Protein AF-A0A7X3T6R6-F1 (afdb_monomer_lite)

Secondary structure (DSSP, 8-state):
----TT------B-TTS--BHHHHHHHHHHT--HHHHHHH-GGG---

Radius of gyration: 13.7 Å; chains: 1; bounding box: 31×33×26 Å

pLDDT: mean 80.99, std 17.29, range [41.81, 96.38]

Sequence (47 aa):
MSQNPRVMHGTLVFAGTRVPVEILIQYLVSGDSLDTFLADFPTVLHK

Structure (mmCIF, N/CA/C/O backbone):
data_AF-A0A7X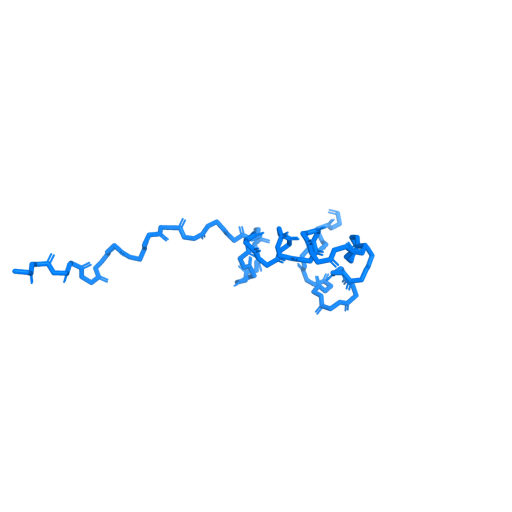3T6R6-F1
#
_entry.id   AF-A0A7X3T6R6-F1
#
loop_
_atom_site.group_PDB
_atom_site.id
_atom_site.type_symbol
_atom_site.label_atom_id
_atom_site.label_alt_id
_atom_site.label_comp_id
_atom_site.label_asym_id
_atom_site.label_entity_id
_atom_site.label_seq_id
_atom_site.pdbx_PDB_ins_code
_atom_site.Cartn_x
_atom_site.Cartn_y
_atom_site.Cartn_z
_atom_site.occupancy
_atom_site.B_iso_or_equiv
_atom_site.auth_seq_id
_atom_site.auth_comp_id
_atom_site.auth_asym_id
_atom_site.auth_atom_id
_atom_site.pdbx_PDB_model_num
ATOM 1 N N . MET A 1 1 ? -25.233 -26.242 -8.736 1.00 41.81 1 MET A N 1
ATOM 2 C CA . MET A 1 1 ? -24.325 -25.083 -8.600 1.00 41.81 1 MET A CA 1
ATOM 3 C C . MET A 1 1 ? -24.591 -24.425 -7.247 1.00 41.81 1 MET A C 1
ATOM 5 O O . MET A 1 1 ? -25.397 -23.513 -7.162 1.00 41.81 1 MET A O 1
ATOM 9 N N . SER A 1 2 ? -24.028 -24.958 -6.159 1.00 44.19 2 SER A N 1
ATOM 10 C CA . SER A 1 2 ? -24.209 -24.383 -4.817 1.00 44.19 2 SER A CA 1
ATOM 11 C C . SER A 1 2 ? -23.116 -23.343 -4.587 1.00 44.19 2 SER A C 1
ATOM 13 O O . SER A 1 2 ? -22.025 -23.689 -4.140 1.00 44.19 2 SER A O 1
ATOM 15 N N . GLN A 1 3 ? -23.384 -22.082 -4.926 1.00 49.97 3 GLN A N 1
ATOM 16 C CA . GLN A 1 3 ? -22.510 -20.970 -4.561 1.00 49.97 3 GLN A CA 1
ATOM 17 C C . GLN A 1 3 ? -22.899 -20.537 -3.146 1.00 49.97 3 GLN A C 1
ATOM 19 O O . GLN A 1 3 ? -23.953 -19.948 -2.931 1.00 49.97 3 GLN A O 1
ATOM 24 N N . ASN A 1 4 ? -22.096 -20.935 -2.163 1.00 43.53 4 ASN A N 1
ATOM 25 C CA . ASN A 1 4 ? -22.343 -20.657 -0.755 1.00 43.53 4 ASN A CA 1
ATOM 26 C C . ASN A 1 4 ? -21.963 -19.187 -0.467 1.00 43.53 4 ASN A C 1
ATOM 28 O O . ASN A 1 4 ? -20.775 -18.864 -0.504 1.00 43.53 4 ASN A O 1
ATOM 32 N N . PRO A 1 5 ? -22.912 -18.275 -0.184 1.00 56.91 5 PRO A N 1
ATOM 33 C CA . PRO A 1 5 ? -22.638 -16.836 -0.077 1.00 56.91 5 PRO A CA 1
ATOM 34 C C . PRO A 1 5 ? -21.837 -16.447 1.178 1.00 56.91 5 PRO A C 1
ATOM 36 O O . PRO A 1 5 ? -21.472 -15.287 1.339 1.00 56.91 5 PRO A O 1
ATOM 39 N N . ARG A 1 6 ? -21.553 -17.403 2.078 1.00 52.09 6 ARG A N 1
ATOM 40 C CA . ARG A 1 6 ? -20.714 -17.200 3.274 1.00 52.09 6 ARG A CA 1
ATOM 41 C C . ARG A 1 6 ? -19.227 -17.456 3.054 1.00 52.09 6 ARG A C 1
ATOM 43 O O . ARG A 1 6 ? -18.447 -17.196 3.963 1.00 52.09 6 ARG A O 1
ATOM 50 N N . VAL A 1 7 ? -18.827 -17.929 1.876 1.00 51.34 7 VAL A N 1
ATOM 51 C CA . VAL A 1 7 ? -17.413 -18.013 1.498 1.00 51.34 7 VAL A CA 1
ATOM 52 C C . VAL A 1 7 ? -17.108 -16.827 0.590 1.00 51.34 7 VAL A C 1
ATOM 54 O O . VAL A 1 7 ? -16.946 -16.960 -0.619 1.00 51.34 7 VAL A O 1
ATOM 57 N N . MET A 1 8 ? -17.043 -15.630 1.174 1.00 54.81 8 MET A N 1
ATOM 58 C CA . MET A 1 8 ? -16.152 -14.622 0.606 1.00 54.81 8 MET A CA 1
ATOM 59 C C . MET A 1 8 ? -14.754 -15.189 0.845 1.00 54.81 8 MET A C 1
ATOM 61 O O . MET A 1 8 ? -14.313 -15.202 1.990 1.00 54.81 8 MET A O 1
ATOM 65 N N . HIS A 1 9 ? -14.139 -15.794 -0.180 1.00 55.19 9 HIS A N 1
ATOM 66 C CA . HIS A 1 9 ? -12.771 -16.322 -0.138 1.00 55.19 9 HIS A CA 1
ATOM 67 C C . HIS A 1 9 ? -11.896 -15.297 0.570 1.00 55.19 9 HIS A C 1
ATOM 69 O O . HIS A 1 9 ? -11.661 -14.249 -0.016 1.00 55.19 9 HIS A O 1
ATOM 75 N N . GLY A 1 10 ? -11.540 -15.554 1.835 1.00 64.94 10 GLY A N 1
ATOM 76 C CA . GLY A 1 10 ? -11.030 -14.546 2.761 1.00 64.94 10 GLY A CA 1
ATOM 77 C C . GLY A 1 10 ? -9.906 -13.745 2.130 1.00 64.94 10 GLY A C 1
ATOM 78 O O . GLY A 1 10 ? -8.762 -14.192 2.106 1.00 64.94 10 GLY A O 1
ATOM 79 N N . THR A 1 11 ? -10.253 -12.591 1.564 1.00 74.69 11 THR A N 1
ATOM 80 C CA . THR A 1 11 ? -9.297 -11.753 0.865 1.00 74.69 11 THR A CA 1
ATOM 81 C C . THR A 1 11 ? -8.392 -11.184 1.935 1.00 74.69 11 THR A C 1
ATOM 83 O O . THR A 1 11 ? -8.859 -10.513 2.856 1.00 74.69 11 THR A O 1
ATOM 86 N N . LEU A 1 12 ? -7.104 -11.500 1.844 1.00 83.81 12 LEU A N 1
ATOM 87 C CA . LEU A 1 12 ? -6.098 -10.910 2.711 1.00 83.81 12 LEU A CA 1
ATOM 88 C C . LEU A 1 12 ? -6.162 -9.395 2.536 1.00 83.81 12 LEU A C 1
ATOM 90 O O . LEU A 1 12 ? -5.952 -8.883 1.438 1.00 83.81 12 LEU A O 1
ATOM 94 N N . VAL A 1 13 ? -6.489 -8.701 3.619 1.00 88.50 13 VAL A N 1
ATOM 95 C CA . VAL A 1 13 ? -6.503 -7.241 3.692 1.00 88.50 13 VAL A CA 1
ATOM 96 C C . VAL A 1 13 ? -5.412 -6.770 4.637 1.00 88.50 13 VAL A C 1
ATOM 98 O O . VAL A 1 13 ? -5.056 -7.478 5.585 1.00 88.50 13 VAL A O 1
ATOM 101 N N . PHE A 1 14 ? -4.893 -5.567 4.407 1.00 87.62 14 PHE A N 1
ATOM 102 C CA . PHE A 1 14 ? -3.990 -4.945 5.371 1.00 87.62 14 PHE A CA 1
ATOM 103 C C . PHE A 1 14 ? -4.739 -4.667 6.674 1.00 87.62 14 PHE A C 1
ATOM 105 O O . PHE A 1 14 ? -5.861 -4.152 6.657 1.00 87.62 14 PHE A O 1
ATOM 112 N N . ALA A 1 15 ? -4.116 -5.009 7.803 1.00 84.75 15 ALA A N 1
ATOM 113 C CA . ALA A 1 15 ? -4.707 -4.853 9.127 1.00 84.75 15 ALA A CA 1
ATOM 114 C C . ALA A 1 15 ? -5.214 -3.418 9.345 1.00 84.75 15 ALA A C 1
ATOM 116 O O . ALA A 1 15 ? -4.542 -2.453 8.993 1.00 84.75 15 ALA A O 1
ATOM 117 N N . GLY A 1 16 ? -6.419 -3.277 9.904 1.00 83.44 16 GLY A N 1
ATOM 118 C CA . GLY A 1 16 ? -7.039 -1.966 10.129 1.00 83.44 16 GLY A CA 1
ATOM 119 C C . GLY A 1 16 ? -7.560 -1.271 8.864 1.00 83.44 16 GLY A C 1
ATOM 120 O O . GLY A 1 16 ? -8.124 -0.184 8.963 1.00 83.44 16 GLY A O 1
ATOM 121 N N . THR A 1 17 ? -7.439 -1.897 7.690 1.00 86.25 17 THR A N 1
ATOM 122 C CA . THR A 1 17 ? -7.953 -1.371 6.422 1.00 86.25 17 THR A CA 1
ATOM 123 C C . THR A 1 17 ? -8.883 -2.373 5.741 1.00 86.25 17 THR A C 1
ATOM 125 O O . THR A 1 17 ? -8.995 -3.535 6.131 1.00 86.25 17 THR A O 1
ATOM 128 N N . ARG A 1 18 ? -9.551 -1.916 4.681 1.00 87.88 18 ARG A N 1
ATOM 129 C CA . ARG A 1 18 ? -10.267 -2.784 3.736 1.00 87.88 18 ARG A CA 1
ATOM 130 C C . ARG A 1 18 ? -9.512 -2.933 2.415 1.00 87.88 18 ARG A C 1
ATOM 132 O O . ARG A 1 18 ? -10.121 -3.309 1.422 1.00 87.88 18 ARG A O 1
ATOM 139 N N . VAL A 1 19 ? -8.222 -2.594 2.392 1.00 88.31 19 VAL A N 1
ATOM 140 C CA . VAL A 1 19 ? -7.385 -2.649 1.190 1.00 88.31 19 VAL A CA 1
ATOM 141 C C . VAL A 1 19 ? -6.879 -4.084 1.016 1.00 88.31 19 VAL A C 1
ATOM 143 O O . VAL A 1 19 ? -6.187 -4.581 1.909 1.00 88.31 19 VAL A O 1
ATOM 146 N N . PRO A 1 20 ? -7.215 -4.774 -0.087 1.00 91.50 20 PRO A N 1
ATOM 147 C CA . PRO A 1 20 ? -6.685 -6.099 -0.394 1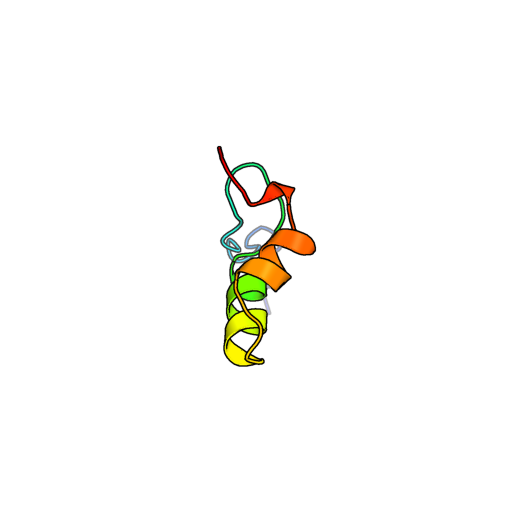.00 91.50 20 PRO A CA 1
ATOM 148 C C . PRO A 1 20 ? -5.178 -6.083 -0.657 1.00 91.50 20 PRO A C 1
ATOM 150 O O . PRO A 1 20 ? -4.668 -5.196 -1.340 1.00 91.50 20 PRO A O 1
ATOM 153 N N . VAL A 1 21 ? -4.477 -7.126 -0.211 1.00 90.38 21 VAL A N 1
ATOM 154 C CA . VAL A 1 21 ? -3.053 -7.349 -0.522 1.00 90.38 21 VAL A CA 1
ATOM 155 C C . VAL A 1 21 ? -2.834 -7.548 -2.027 1.00 90.38 21 VAL A C 1
ATOM 157 O O . VAL A 1 21 ? -1.785 -7.191 -2.551 1.00 90.38 21 VAL A O 1
ATOM 160 N N . GLU A 1 22 ? -3.839 -8.054 -2.745 1.00 91.94 22 GLU A N 1
ATOM 161 C CA . GLU A 1 22 ? -3.787 -8.226 -4.201 1.00 91.94 22 GLU A CA 1
ATOM 162 C C . GLU A 1 22 ? -3.523 -6.908 -4.944 1.00 91.94 22 GLU A C 1
ATOM 164 O O . GLU A 1 22 ? -2.803 -6.909 -5.938 1.00 91.94 22 GLU A O 1
ATOM 169 N N . ILE A 1 23 ? -4.010 -5.775 -4.423 1.00 92.06 23 ILE A N 1
ATOM 170 C CA . ILE A 1 23 ? -3.757 -4.457 -5.023 1.00 92.06 23 ILE A CA 1
ATOM 171 C C . ILE A 1 23 ? -2.264 -4.117 -4.964 1.00 92.06 23 ILE A C 1
ATOM 173 O O . ILE A 1 23 ? -1.700 -3.694 -5.967 1.00 92.06 23 ILE A O 1
ATOM 177 N N . LEU A 1 24 ? -1.592 -4.368 -3.834 1.00 93.94 24 LEU A N 1
ATOM 178 C CA . LEU A 1 24 ? -0.140 -4.169 -3.738 1.00 93.94 24 LEU A CA 1
ATOM 179 C C . LEU A 1 24 ? 0.598 -5.022 -4.780 1.00 93.94 24 LEU A C 1
ATOM 181 O O . LEU A 1 24 ? 1.502 -4.535 -5.452 1.00 93.94 24 LEU A O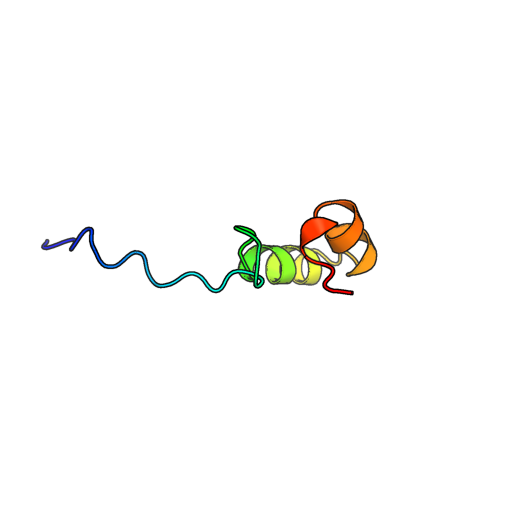 1
ATOM 185 N N . ILE A 1 25 ? 0.196 -6.285 -4.940 1.00 93.81 25 ILE A N 1
ATOM 186 C CA . ILE A 1 25 ? 0.802 -7.185 -5.930 1.00 93.81 25 ILE A CA 1
ATOM 187 C C . ILE A 1 25 ? 0.608 -6.630 -7.349 1.00 93.81 25 ILE A C 1
ATOM 189 O O . ILE A 1 25 ? 1.551 -6.646 -8.133 1.00 93.81 25 ILE A O 1
ATOM 193 N N . GLN A 1 26 ? -0.572 -6.097 -7.677 1.00 94.81 26 GLN A N 1
ATOM 194 C CA . GLN A 1 26 ? -0.841 -5.494 -8.986 1.00 94.81 26 GLN A CA 1
ATOM 195 C C . GLN A 1 26 ? 0.045 -4.276 -9.275 1.00 94.81 26 GLN A C 1
ATOM 197 O O . GLN A 1 26 ? 0.561 -4.175 -10.387 1.00 94.81 26 GLN A O 1
ATOM 202 N N . TYR A 1 27 ? 0.269 -3.397 -8.292 1.00 95.12 27 TYR A N 1
ATOM 203 C CA . TYR A 1 27 ? 1.188 -2.257 -8.435 1.00 95.12 27 TYR A CA 1
ATOM 204 C C . TYR A 1 27 ? 2.609 -2.748 -8.736 1.00 95.12 27 TYR A C 1
ATOM 206 O O . TYR A 1 27 ? 3.217 -2.345 -9.725 1.00 95.12 27 TYR A O 1
ATOM 214 N N . LEU A 1 28 ? 3.104 -3.714 -7.955 1.00 94.50 28 LEU A N 1
ATOM 215 C CA . LEU A 1 28 ? 4.445 -4.272 -8.155 1.00 94.50 28 LEU A CA 1
ATOM 216 C C . LEU A 1 28 ? 4.596 -4.975 -9.515 1.00 94.50 28 LEU A C 1
ATOM 218 O O . LEU A 1 28 ? 5.632 -4.847 -10.162 1.00 94.50 28 LEU A O 1
ATOM 222 N N . VAL A 1 29 ? 3.567 -5.696 -9.972 1.00 95.44 29 VAL A N 1
ATOM 223 C CA . VAL A 1 29 ? 3.556 -6.346 -11.297 1.00 95.44 29 VAL A CA 1
ATOM 224 C C . VAL A 1 29 ? 3.495 -5.319 -12.429 1.00 95.44 29 VAL A C 1
ATOM 226 O O . VAL A 1 29 ? 4.089 -5.543 -13.483 1.00 95.44 29 VAL A O 1
ATOM 229 N N . SER A 1 30 ? 2.823 -4.189 -12.212 1.00 95.38 30 SER A N 1
ATOM 230 C CA . SER A 1 30 ? 2.759 -3.076 -13.171 1.00 95.38 30 SER A CA 1
ATOM 231 C C . SER A 1 30 ? 4.074 -2.289 -13.250 1.00 95.38 30 SER A C 1
ATOM 233 O O . SER A 1 30 ? 4.260 -1.499 -14.174 1.00 95.38 30 SER A O 1
ATOM 235 N N . GLY A 1 31 ? 5.011 -2.551 -12.332 1.00 95.69 31 GLY A N 1
ATOM 236 C CA . GLY A 1 31 ? 6.298 -1.864 -12.234 1.00 95.69 31 GLY A CA 1
ATOM 237 C C . GLY A 1 31 ? 6.249 -0.592 -11.389 1.00 95.69 31 GLY A C 1
ATOM 238 O O . GLY A 1 31 ? 7.219 0.165 -11.386 1.00 95.69 31 GLY A O 1
ATOM 239 N N . ASP A 1 32 ? 5.150 -0.361 -10.669 1.00 96.38 32 ASP A N 1
ATOM 240 C CA . ASP A 1 32 ? 5.026 0.754 -9.742 1.00 96.38 32 ASP A CA 1
ATOM 241 C C . ASP A 1 32 ? 5.811 0.493 -8.452 1.00 96.38 32 ASP A C 1
ATOM 243 O O . ASP A 1 32 ? 5.940 -0.636 -7.965 1.00 96.38 32 ASP A O 1
ATOM 247 N N . SER A 1 33 ? 6.326 1.572 -7.868 1.00 94.31 33 SER A N 1
ATOM 248 C CA . SER A 1 33 ? 7.052 1.532 -6.601 1.00 94.31 33 SER A CA 1
ATOM 249 C C . SER A 1 33 ? 6.111 1.396 -5.405 1.00 94.31 33 SER A C 1
ATOM 251 O O . SER A 1 33 ? 4.968 1.859 -5.423 1.00 94.31 33 SER A O 1
ATOM 253 N N . LEU A 1 34 ? 6.637 0.848 -4.305 1.00 92.88 34 LEU A N 1
ATOM 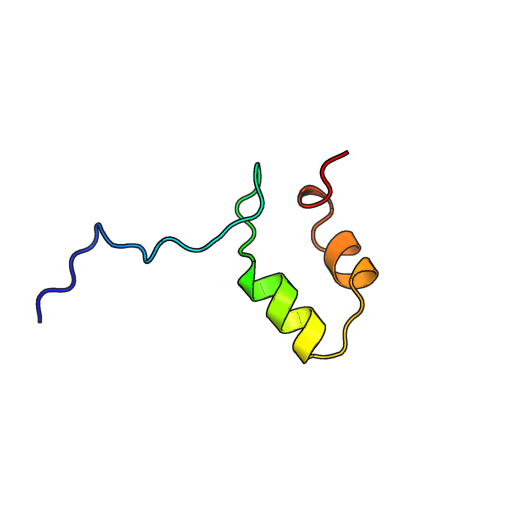254 C CA . LEU A 1 34 ? 5.922 0.792 -3.028 1.00 92.88 34 LEU A CA 1
ATOM 255 C C . LEU A 1 34 ? 5.511 2.191 -2.539 1.00 92.88 34 LEU A C 1
ATOM 257 O O . LEU A 1 34 ? 4.415 2.348 -2.012 1.00 92.88 34 LEU A O 1
ATOM 261 N N . ASP A 1 35 ? 6.349 3.210 -2.751 1.00 93.69 35 ASP A N 1
ATOM 262 C CA . ASP A 1 35 ? 6.030 4.599 -2.401 1.00 93.69 35 ASP A CA 1
ATOM 263 C C . ASP A 1 35 ? 4.779 5.114 -3.124 1.00 93.69 35 ASP A C 1
ATOM 265 O O . ASP A 1 35 ? 3.949 5.777 -2.506 1.00 93.69 35 ASP A O 1
ATOM 269 N N . THR A 1 36 ? 4.603 4.763 -4.404 1.00 94.12 36 THR A N 1
ATOM 270 C CA . THR A 1 36 ? 3.407 5.112 -5.186 1.00 94.12 36 THR A CA 1
ATOM 271 C C . THR A 1 36 ? 2.165 4.471 -4.574 1.00 94.12 36 THR A C 1
ATOM 273 O O . THR A 1 36 ? 1.177 5.151 -4.312 1.00 94.12 36 THR A O 1
ATOM 276 N N . PHE A 1 37 ? 2.240 3.178 -4.250 1.00 94.19 37 PHE A N 1
ATOM 277 C CA . PHE A 1 37 ? 1.145 2.475 -3.583 1.00 94.19 37 PHE A CA 1
ATOM 278 C C . PHE A 1 37 ? 0.799 3.100 -2.221 1.00 94.19 37 PHE A C 1
ATOM 280 O O . PHE A 1 37 ? -0.373 3.268 -1.893 1.00 94.19 37 PHE A O 1
ATOM 287 N N . LEU A 1 38 ? 1.801 3.465 -1.417 1.00 93.00 38 LEU A N 1
ATOM 288 C CA . LEU A 1 38 ? 1.584 4.076 -0.102 1.00 93.00 38 LEU A CA 1
ATOM 289 C C . LEU A 1 38 ? 1.043 5.509 -0.195 1.00 93.00 38 LEU A C 1
ATOM 291 O O . LEU A 1 38 ? 0.314 5.930 0.703 1.00 93.00 38 LEU A O 1
ATOM 295 N N . ALA A 1 39 ? 1.366 6.245 -1.260 1.00 93.38 39 ALA A N 1
ATOM 296 C CA . ALA A 1 39 ? 0.775 7.553 -1.529 1.00 93.38 39 ALA A CA 1
ATOM 297 C C . ALA A 1 39 ? -0.729 7.442 -1.842 1.00 93.38 39 ALA A C 1
ATOM 299 O O . ALA A 1 39 ? -1.511 8.263 -1.359 1.00 93.38 39 ALA A O 1
ATOM 300 N N . ASP A 1 40 ? 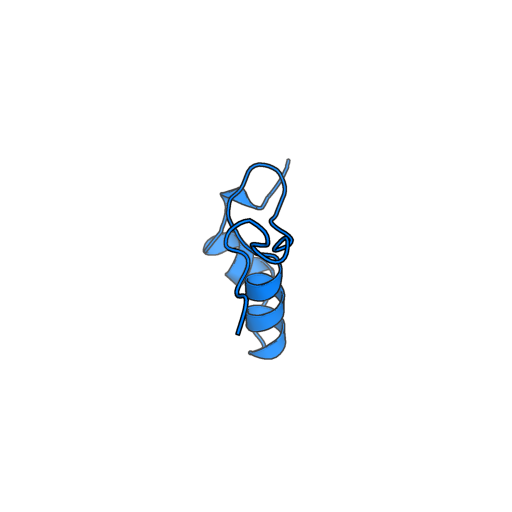-1.132 6.400 -2.575 1.00 92.38 40 ASP A N 1
ATOM 301 C CA . ASP A 1 40 ? -2.537 6.120 -2.900 1.00 92.38 40 ASP A CA 1
ATOM 302 C C . ASP A 1 40 ? -3.306 5.503 -1.714 1.00 92.38 40 ASP A C 1
ATOM 304 O O . ASP A 1 40 ? -4.488 5.79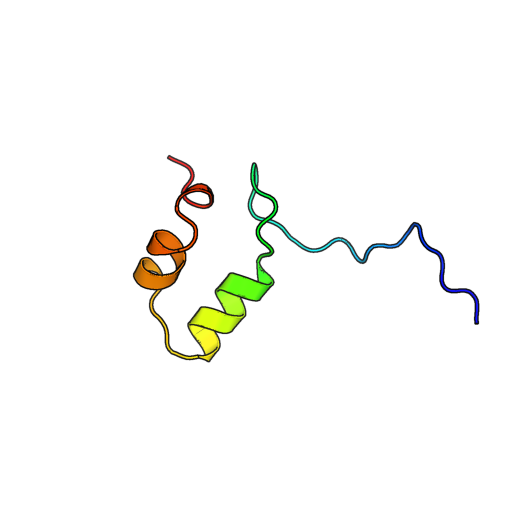1 -1.505 1.00 92.38 40 ASP A O 1
ATOM 308 N N . PHE A 1 41 ? -2.633 4.688 -0.893 1.00 92.19 41 PHE A N 1
ATOM 309 C CA . PHE A 1 41 ? -3.200 4.011 0.278 1.00 92.19 41 PHE A CA 1
ATOM 310 C C . PHE A 1 41 ? -2.444 4.339 1.579 1.00 92.19 41 PHE A C 1
ATOM 312 O O . PHE A 1 41 ? -1.917 3.436 2.241 1.00 92.19 41 PHE A O 1
ATOM 319 N N . PRO A 1 42 ? -2.454 5.602 2.046 1.00 90.19 42 PRO A N 1
ATOM 320 C CA . PRO A 1 42 ? -1.693 6.012 3.230 1.00 90.19 42 PRO A CA 1
ATOM 321 C C . PRO A 1 42 ? -2.166 5.321 4.516 1.00 90.19 42 PRO A C 1
ATOM 323 O O . PRO A 1 42 ? -1.420 5.228 5.486 1.00 90.19 42 PRO A O 1
ATOM 326 N N . THR A 1 43 ? -3.392 4.786 4.533 1.00 85.62 43 THR A N 1
ATOM 327 C CA . THR A 1 43 ? -3.950 4.030 5.666 1.00 85.62 43 THR A CA 1
ATOM 328 C C . THR A 1 43 ? -3.338 2.640 5.839 1.00 85.62 43 THR A C 1
ATOM 330 O O . THR A 1 43 ? -3.554 2.017 6.874 1.00 85.62 43 THR A O 1
ATOM 333 N N . VAL A 1 44 ? -2.627 2.124 4.830 1.00 87.50 44 VAL A N 1
ATOM 334 C CA . VAL A 1 44 ? -1.922 0.832 4.912 1.00 87.50 44 VAL A CA 1
ATOM 335 C C . VAL A 1 44 ? -0.648 0.950 5.748 1.00 87.50 44 VAL A C 1
ATOM 337 O O . VAL A 1 44 ? -0.220 -0.032 6.357 1.00 87.50 44 VAL A O 1
ATOM 340 N N . LEU A 1 45 ? -0.069 2.150 5.830 1.00 79.50 45 LEU A N 1
ATOM 341 C CA . LEU A 1 45 ? 1.104 2.414 6.647 1.00 79.50 45 LEU A CA 1
ATOM 342 C C . LEU A 1 45 ? 0.732 2.313 8.138 1.00 79.50 45 LEU A C 1
ATOM 344 O O . LEU A 1 45 ? 0.178 3.243 8.724 1.00 79.50 45 LEU A O 1
ATOM 348 N N . HIS A 1 46 ? 1.039 1.178 8.766 1.00 67.25 46 HIS A N 1
ATOM 349 C CA . HIS A 1 46 ? 1.095 1.111 10.224 1.00 67.25 46 HIS A CA 1
ATOM 350 C C . HIS A 1 46 ? 2.360 1.841 10.686 1.00 67.25 46 HIS A C 1
ATOM 352 O O . HIS A 1 46 ? 3.445 1.580 10.168 1.00 67.25 46 HIS A O 1
ATOM 358 N N . LYS A 1 47 ? 2.202 2.779 11.624 1.00 55.19 47 LYS A N 1
ATOM 359 C CA . LYS A 1 47 ? 3.334 3.357 12.357 1.00 55.19 47 LYS A CA 1
ATOM 360 C C . LYS A 1 47 ? 4.013 2.314 13.233 1.00 55.19 47 LYS A C 1
ATOM 362 O O . LYS A 1 47 ? 3.283 1.451 13.772 1.00 55.19 47 LYS A O 1
#

Foldseek 3Di:
DDPPPPPPVPFDDQPPDPHGPVVVVVCVVVVHDPVVVCVVVVVSDDD